Protein AF-A0A7C1A0K7-F1 (afdb_monomer)

Secondary structure (DSSP, 8-state):
--EEEEEEEETTEEEEEEEEEETTEEEEEEEEEES--HHHHHHHHHHSSS-EEEEEETTTTEEEEEES-TTS---TTHHHHHHHHHHHH-HHHHHHHHHHHHHTT-

Solvent-accessible surface area (backbone atoms only — not comparable to full-atom values): 6084 Å² total; per-residue (Å²): 134,56,74,48,77,49,79,47,76,48,79,86,34,39,41,35,41,35,25,42,58,49,100,90,47,64,33,70,58,36,39,37,34,24,67,46,53,75,67,56,48,52,53,51,43,73,72,41,98,57,68,54,46,74,51,75,43,78,93,69,33,31,29,38,34,30,58,76,60,81,81,56,78,61,53,92,52,52,64,56,50,53,55,54,51,43,40,70,74,39,55,65,53,44,49,44,51,52,53,52,58,52,61,80,72,111

Foldseek 3Di:
DDKDWDWDDQPPKIKIWIWDDDPVGTFTAKIKIPQDDPVLVVQLCVQDPFNWDWDADPVGNMIMIGGPDRPPPPDPCPVVSSLVSCCVSPVVSVVSVVVVVVVVVD

Radius of gyration: 14.41 Å; Cα contacts (8 Å, |Δi|>4): 160; chains: 1; bounding box: 35×36×38 Å

Nearest PDB structures (foldseek):
  7kld-assembly1_A-2  TM=4.282E-01  e=4.874E-02  Staphylococcus aureus
  7kld-assembly1_B  TM=4.421E-01  e=4.058E-02  Staphylococcus aureus
  7jvs-assembly1_D  TM=4.196E-01  e=7.474E-02  Staphylococcus aureus
  1g5i-assembly1_B  TM=3.925E-01  e=1.491E+00  Mus musculus
  8v54-assembly1_B  TM=4.116E-01  e=2.584E+00  Homo sapiens

Mean predicted aligned error: 7.32 Å

pLDDT: mean 81.03, std 14.15, range [41.91, 96.81]

Structure (mmCIF, N/CA/C/O backbone):
data_AF-A0A7C1A0K7-F1
#
_entry.id   AF-A0A7C1A0K7-F1
#
loop_
_atom_site.group_PDB
_atom_site.id
_atom_site.type_symbol
_atom_site.label_atom_id
_atom_site.label_alt_id
_atom_site.label_comp_id
_atom_site.label_asym_id
_atom_site.label_entity_id
_atom_site.label_seq_id
_atom_site.pdbx_PDB_ins_code
_atom_site.Cartn_x
_atom_site.Cartn_y
_atom_site.Cartn_z
_atom_site.occupancy
_atom_site.B_iso_or_equiv
_atom_site.auth_seq_id
_atom_site.auth_comp_id
_atom_site.auth_asym_id
_atom_site.auth_atom_id
_atom_site.pdbx_PDB_model_num
ATOM 1 N N . MET A 1 1 ? 22.945 -9.854 -3.602 1.00 56.56 1 MET A N 1
ATOM 2 C CA . MET A 1 1 ? 21.940 -8.898 -4.119 1.00 56.56 1 MET A CA 1
ATOM 3 C C . MET A 1 1 ? 21.273 -8.249 -2.921 1.00 56.56 1 MET A C 1
ATOM 5 O O . MET A 1 1 ? 20.813 -8.989 -2.063 1.00 56.56 1 MET A O 1
ATOM 9 N N . SER A 1 2 ? 21.285 -6.921 -2.829 1.00 73.31 2 SER A N 1
ATOM 10 C CA . SER A 1 2 ? 20.829 -6.176 -1.646 1.00 73.31 2 SER A CA 1
ATOM 11 C C . SER A 1 2 ? 19.391 -5.686 -1.841 1.00 73.31 2 SER A C 1
ATOM 13 O O . SER A 1 2 ? 19.061 -5.147 -2.902 1.00 73.31 2 SER A O 1
ATOM 15 N N . GLU A 1 3 ? 18.534 -5.868 -0.838 1.00 79.88 3 GLU A N 1
ATOM 16 C CA . GLU A 1 3 ? 17.191 -5.277 -0.805 1.00 79.88 3 GLU A CA 1
ATOM 17 C C . GLU A 1 3 ? 17.223 -3.980 0.007 1.00 79.88 3 GLU A C 1
ATOM 19 O O . GLU A 1 3 ? 17.843 -3.921 1.067 1.00 79.88 3 GLU A O 1
ATOM 24 N N . ALA A 1 4 ? 16.569 -2.936 -0.499 1.00 83.69 4 ALA A N 1
ATOM 25 C CA . ALA A 1 4 ? 16.371 -1.688 0.224 1.00 83.69 4 ALA A CA 1
ATOM 26 C C . ALA A 1 4 ? 14.905 -1.599 0.656 1.00 83.69 4 ALA A C 1
ATOM 28 O O . ALA A 1 4 ? 14.000 -1.688 -0.173 1.00 83.69 4 ALA A O 1
ATOM 29 N N . ILE A 1 5 ? 14.674 -1.436 1.957 1.00 89.12 5 ILE A N 1
ATOM 30 C CA . ILE A 1 5 ? 13.334 -1.369 2.542 1.00 89.12 5 ILE A CA 1
ATOM 31 C C . ILE A 1 5 ? 13.118 0.040 3.081 1.00 89.12 5 ILE A C 1
ATOM 33 O O . ILE A 1 5 ? 13.899 0.516 3.904 1.00 89.12 5 ILE A O 1
ATOM 37 N N . LYS A 1 6 ? 12.037 0.690 2.650 1.00 89.75 6 LYS A N 1
ATOM 38 C CA . LYS A 1 6 ? 11.562 1.946 3.235 1.00 89.75 6 LYS A CA 1
ATOM 39 C C . LYS A 1 6 ? 10.231 1.711 3.925 1.00 89.75 6 LYS A C 1
ATOM 41 O O . LYS A 1 6 ? 9.307 1.166 3.327 1.00 89.75 6 LYS A O 1
ATOM 46 N N . LYS A 1 7 ? 10.132 2.125 5.184 1.00 91.69 7 LYS A N 1
ATOM 47 C CA . LYS A 1 7 ? 8.952 1.912 6.022 1.00 91.69 7 LYS A CA 1
ATOM 48 C C . LYS A 1 7 ? 8.449 3.246 6.557 1.00 91.69 7 LYS A C 1
ATOM 50 O O . LYS A 1 7 ? 9.208 3.979 7.180 1.00 91.69 7 LYS A O 1
ATOM 55 N N . TYR A 1 8 ? 7.163 3.507 6.360 1.00 89.00 8 TYR A N 1
ATOM 56 C CA . TYR A 1 8 ? 6.443 4.667 6.871 1.00 89.00 8 TYR A CA 1
ATOM 57 C C . TYR A 1 8 ? 5.396 4.187 7.875 1.00 89.00 8 TYR A C 1
ATOM 59 O O . TYR A 1 8 ? 4.667 3.232 7.602 1.00 89.00 8 TYR A O 1
ATOM 67 N N . ILE A 1 9 ? 5.350 4.824 9.045 1.00 89.31 9 ILE A N 1
ATOM 68 C CA . ILE A 1 9 ? 4.390 4.513 10.109 1.00 89.31 9 ILE A CA 1
ATOM 69 C C . ILE A 1 9 ? 3.554 5.764 10.368 1.00 89.31 9 ILE A C 1
ATOM 71 O O . ILE A 1 9 ? 4.083 6.785 10.814 1.00 89.31 9 ILE A O 1
ATOM 75 N N . ILE A 1 10 ? 2.259 5.677 10.084 1.00 85.88 10 ILE A N 1
ATOM 76 C CA . ILE A 1 10 ? 1.295 6.767 10.231 1.00 85.88 10 ILE A CA 1
ATOM 77 C C . ILE A 1 10 ? 0.190 6.251 11.145 1.00 85.88 10 ILE A C 1
ATOM 79 O O . ILE A 1 10 ? -0.567 5.385 10.731 1.00 85.88 10 ILE A O 1
ATOM 83 N N . GLY A 1 11 ? 0.231 6.696 12.407 1.00 84.50 11 GLY A N 1
ATOM 84 C CA . GLY A 1 11 ? -0.482 6.106 13.549 1.00 84.50 11 GLY A CA 1
ATOM 85 C C . GLY A 1 11 ? -0.527 4.580 13.507 1.00 84.50 11 GLY A C 1
ATOM 86 O O . GLY A 1 11 ? 0.500 3.953 13.776 1.00 84.50 11 GLY A O 1
ATOM 87 N N . THR A 1 12 ? -1.679 3.982 13.195 1.00 88.56 12 THR A N 1
ATOM 88 C CA . THR A 1 12 ? -1.827 2.507 13.146 1.00 88.56 12 THR A CA 1
ATOM 89 C C . THR A 1 12 ? -1.429 1.874 11.807 1.00 88.56 12 THR A C 1
ATOM 91 O O . THR A 1 12 ? -1.233 0.657 11.727 1.00 88.56 12 THR A O 1
ATOM 94 N N . TYR A 1 13 ? -1.243 2.690 10.771 1.00 90.19 13 TYR A N 1
ATOM 95 C CA . TYR A 1 13 ? -0.902 2.267 9.421 1.00 90.19 13 TYR A CA 1
ATOM 96 C C . TYR A 1 13 ? 0.605 2.123 9.228 1.00 90.19 13 TYR A C 1
ATOM 98 O O . TYR A 1 13 ? 1.417 2.965 9.613 1.00 90.19 13 TYR A O 1
ATOM 106 N N . VAL A 1 14 ? 0.989 1.042 8.563 1.00 93.00 14 VAL A N 1
ATOM 107 C CA . VAL A 1 14 ? 2.356 0.716 8.183 1.00 93.00 14 VAL A CA 1
ATOM 108 C C . VAL A 1 14 ? 2.396 0.514 6.679 1.00 93.00 14 VAL A C 1
ATOM 110 O O . VAL A 1 14 ? 1.804 -0.430 6.158 1.00 93.00 14 VAL A O 1
ATOM 113 N N . ILE A 1 15 ? 3.145 1.377 5.999 1.00 93.56 15 ILE A N 1
ATOM 114 C CA . ILE A 1 15 ? 3.375 1.337 4.555 1.00 93.56 15 ILE A CA 1
ATOM 115 C C . ILE A 1 15 ? 4.841 0.965 4.336 1.00 93.56 15 ILE A C 1
ATOM 117 O O . ILE A 1 15 ? 5.745 1.660 4.795 1.00 93.56 15 ILE A O 1
ATOM 121 N N . THR A 1 16 ? 5.092 -0.144 3.652 1.00 94.12 16 THR A N 1
ATOM 122 C CA . THR A 1 16 ? 6.438 -0.649 3.369 1.00 94.12 16 THR A CA 1
ATOM 123 C C . THR A 1 16 ? 6.661 -0.715 1.870 1.00 94.12 16 THR A C 1
ATOM 125 O O . THR A 1 16 ? 5.934 -1.418 1.177 1.00 94.12 16 THR A O 1
ATOM 128 N N . PHE A 1 17 ? 7.697 -0.045 1.385 1.00 91.44 17 PHE A N 1
ATOM 129 C CA . PHE A 1 17 ? 8.186 -0.156 0.018 1.00 91.44 17 PHE A CA 1
ATOM 130 C C . PHE A 1 17 ? 9.435 -1.029 0.016 1.00 91.44 17 PHE A C 1
ATOM 132 O O . PHE A 1 17 ? 10.387 -0.765 0.758 1.00 91.44 17 PHE A O 1
ATOM 139 N N . VAL A 1 18 ? 9.431 -2.075 -0.805 1.00 89.69 18 VAL A N 1
ATOM 140 C CA . VAL A 1 18 ? 10.565 -2.992 -0.935 1.00 89.69 18 VAL A CA 1
ATOM 141 C C . VAL A 1 18 ? 11.155 -2.854 -2.321 1.00 89.69 18 VAL A C 1
ATOM 143 O O . VAL A 1 18 ? 10.481 -3.114 -3.315 1.00 89.69 18 VAL A O 1
ATOM 146 N N . TYR A 1 19 ? 12.425 -2.473 -2.378 1.00 86.75 19 TYR A N 1
ATOM 147 C CA . TYR A 1 19 ? 13.186 -2.287 -3.603 1.00 86.75 19 TYR A CA 1
ATOM 148 C C . TYR A 1 19 ? 14.264 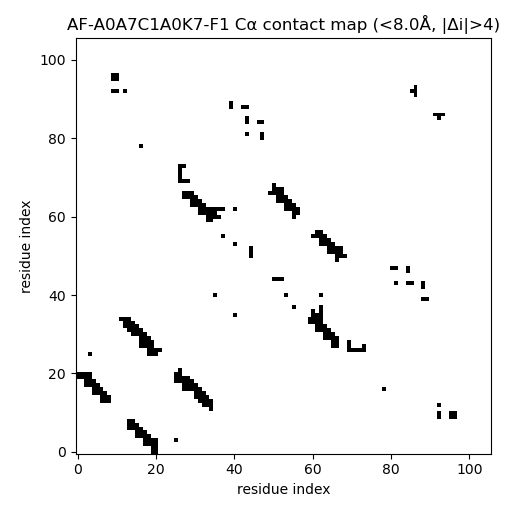-3.357 -3.733 1.00 86.75 19 TYR A C 1
ATOM 150 O O . TYR A 1 19 ? 14.988 -3.659 -2.783 1.00 86.75 19 TYR A O 1
ATOM 158 N N . ARG A 1 20 ? 14.432 -3.889 -4.940 1.00 84.50 20 ARG A N 1
ATOM 159 C CA . ARG A 1 20 ? 15.594 -4.695 -5.314 1.00 84.50 20 ARG A CA 1
ATOM 160 C C . ARG A 1 20 ? 16.624 -3.782 -5.970 1.00 84.50 20 ARG A C 1
ATOM 162 O O . ARG A 1 20 ? 16.307 -3.127 -6.961 1.00 84.50 20 ARG A O 1
ATOM 169 N N . GLN A 1 21 ? 17.854 -3.753 -5.459 1.00 74.06 21 GLN A N 1
ATOM 170 C CA . GLN A 1 21 ? 18.920 -3.014 -6.135 1.00 74.06 21 GLN A CA 1
ATOM 171 C C . GLN A 1 21 ? 19.327 -3.696 -7.447 1.00 74.06 21 GLN A C 1
ATOM 173 O O . GLN A 1 21 ? 19.600 -4.898 -7.478 1.00 74.06 21 GLN A O 1
ATOM 178 N N . GLN A 1 22 ? 19.384 -2.910 -8.518 1.00 69.50 22 GLN A N 1
ATOM 179 C CA . GLN A 1 22 ? 19.953 -3.258 -9.816 1.00 69.50 22 GLN A CA 1
ATOM 180 C C . GLN A 1 22 ? 21.103 -2.300 -10.165 1.00 69.50 22 GLN A C 1
ATOM 182 O O . GLN A 1 22 ? 21.284 -1.270 -9.517 1.00 69.50 22 GLN A O 1
ATOM 187 N N . LYS A 1 23 ? 21.888 -2.636 -11.199 1.00 61.62 23 LYS A N 1
ATOM 188 C CA . LYS A 1 23 ? 23.079 -1.870 -11.622 1.00 61.62 23 LYS A CA 1
ATOM 189 C C . LYS A 1 23 ? 22.789 -0.393 -11.939 1.00 61.62 23 LYS A C 1
ATOM 191 O O . LYS A 1 23 ? 23.686 0.427 -11.801 1.00 61.62 23 LYS A O 1
ATOM 196 N N . GLU A 1 24 ? 21.554 -0.063 -12.323 1.00 62.69 24 GLU A N 1
ATOM 197 C CA . GLU A 1 24 ? 21.123 1.291 -12.713 1.00 62.69 24 GLU A CA 1
ATOM 198 C C . GLU A 1 24 ? 20.161 1.962 -11.709 1.00 62.69 24 GLU A C 1
ATOM 200 O O . GLU A 1 24 ? 19.598 3.016 -12.007 1.00 62.69 24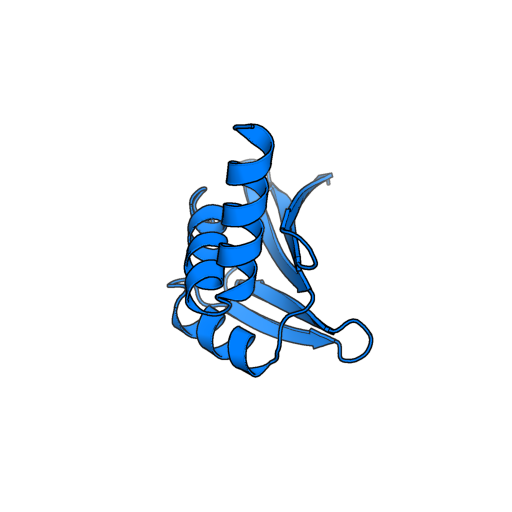 GLU A O 1
ATOM 205 N N . GLY A 1 25 ? 19.942 1.363 -10.530 1.00 67.69 25 GLY A N 1
ATOM 206 C CA . GLY A 1 25 ? 19.039 1.897 -9.502 1.00 67.69 25 GLY A CA 1
ATOM 207 C C . GLY A 1 25 ? 18.202 0.834 -8.783 1.00 67.69 25 GLY A C 1
ATOM 208 O O . GLY A 1 25 ? 18.325 -0.363 -9.033 1.00 67.69 25 GLY A O 1
ATOM 209 N N . GLY A 1 26 ? 17.352 1.268 -7.848 1.00 72.38 26 GLY A N 1
ATOM 210 C CA . GLY A 1 26 ? 16.414 0.391 -7.140 1.00 72.38 26 GLY A CA 1
ATOM 211 C C . GLY A 1 26 ? 15.118 0.193 -7.926 1.00 72.38 26 GLY A C 1
ATOM 212 O O . GLY A 1 26 ? 14.484 1.169 -8.309 1.00 72.38 26 GLY A O 1
ATOM 213 N N . VAL A 1 27 ? 14.703 -1.058 -8.131 1.00 79.56 27 VAL A N 1
ATOM 214 C CA . VAL A 1 27 ? 13.416 -1.411 -8.754 1.00 79.56 27 VAL A CA 1
ATOM 215 C C . VAL A 1 27 ? 12.430 -1.811 -7.667 1.00 79.56 27 VAL A C 1
ATOM 217 O O . VAL A 1 27 ? 12.754 -2.651 -6.824 1.00 79.56 27 VAL A O 1
ATOM 220 N N . LEU A 1 28 ? 11.234 -1.220 -7.669 1.00 84.81 28 LEU A N 1
ATOM 221 C CA . LEU A 1 28 ? 10.183 -1.574 -6.719 1.00 84.81 28 LEU A CA 1
ATOM 222 C C . LEU A 1 28 ? 9.757 -3.028 -6.946 1.00 84.81 28 LEU A C 1
ATOM 224 O O . LEU A 1 28 ? 9.352 -3.413 -8.039 1.00 84.81 28 LEU A O 1
ATOM 228 N N . ARG A 1 29 ? 9.846 -3.838 -5.896 1.00 86.75 29 ARG A N 1
ATOM 229 C CA . ARG A 1 29 ? 9.425 -5.238 -5.898 1.00 86.75 29 ARG A CA 1
ATOM 230 C C . ARG A 1 29 ? 7.968 -5.358 -5.477 1.00 86.75 29 ARG A C 1
ATOM 232 O O . ARG A 1 29 ? 7.196 -6.035 -6.143 1.00 86.75 29 ARG A O 1
ATOM 239 N N . TYR A 1 30 ? 7.616 -4.727 -4.361 1.00 90.31 30 TYR A N 1
ATOM 240 C CA . TYR A 1 30 ? 6.243 -4.653 -3.880 1.00 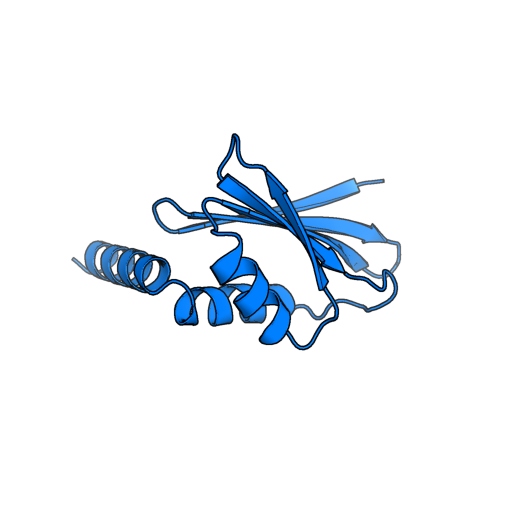90.31 30 TYR A CA 1
ATOM 241 C C . TYR A 1 30 ? 6.063 -3.521 -2.865 1.00 90.31 30 TYR A C 1
ATOM 243 O O . TYR A 1 30 ? 7.023 -3.038 -2.256 1.00 90.31 30 TYR A O 1
ATOM 251 N N . ILE A 1 31 ? 4.803 -3.150 -2.657 1.00 92.38 31 ILE A N 1
ATOM 252 C CA . ILE A 1 31 ? 4.333 -2.254 -1.602 1.00 92.38 31 ILE A CA 1
ATOM 253 C C . ILE A 1 31 ? 3.474 -3.086 -0.656 1.00 92.38 31 ILE A C 1
ATOM 255 O O . ILE A 1 31 ? 2.658 -3.878 -1.107 1.00 92.38 31 ILE A O 1
ATOM 259 N N . SER A 1 32 ? 3.643 -2.934 0.649 1.00 95.31 32 SER A N 1
ATOM 260 C CA . SER A 1 32 ? 2.820 -3.594 1.661 1.00 95.31 32 SER A CA 1
ATOM 261 C C . SER A 1 32 ? 2.175 -2.542 2.546 1.00 95.31 32 SER A C 1
ATOM 263 O O . SER A 1 32 ? 2.885 -1.714 3.108 1.00 95.31 32 SER A O 1
ATOM 265 N N . ILE A 1 33 ? 0.857 -2.592 2.703 1.00 94.94 33 ILE A N 1
ATOM 266 C CA . ILE A 1 33 ? 0.088 -1.630 3.497 1.00 94.94 33 ILE A CA 1
ATOM 267 C C . ILE A 1 33 ? -0.761 -2.402 4.499 1.00 94.94 33 ILE A C 1
ATOM 269 O O . ILE A 1 33 ? -1.452 -3.346 4.119 1.00 94.94 33 ILE A O 1
ATOM 273 N N . ARG A 1 34 ? -0.687 -2.028 5.779 1.00 94.94 34 ARG A N 1
ATOM 274 C CA . ARG A 1 34 ? -1.523 -2.613 6.833 1.00 94.94 34 ARG A CA 1
ATOM 275 C C . ARG A 1 34 ? -1.863 -1.599 7.935 1.00 94.94 34 ARG A C 1
ATOM 277 O O . ARG A 1 34 ? -0.966 -0.845 8.300 1.00 94.94 34 ARG A O 1
ATOM 284 N N . PRO A 1 35 ? -3.070 -1.635 8.514 1.00 93.94 35 PRO A N 1
ATOM 285 C CA . PRO A 1 35 ? -4.228 -2.324 7.951 1.00 93.94 35 PRO A CA 1
ATOM 286 C C . PRO A 1 35 ? -4.652 -1.654 6.628 1.00 93.94 35 PRO A C 1
ATOM 288 O O . PRO A 1 35 ? -4.474 -0.454 6.461 1.00 93.94 35 PRO A O 1
ATOM 291 N N . LEU A 1 36 ? -5.166 -2.417 5.665 1.00 94.31 36 LEU A N 1
ATOM 292 C CA . LEU A 1 36 ? -5.848 -1.865 4.488 1.00 94.31 36 LEU A CA 1
ATOM 293 C C . LEU A 1 36 ? -6.963 -2.818 4.067 1.00 94.31 36 LEU A C 1
ATOM 295 O O . LEU A 1 36 ? -6.748 -4.031 4.007 1.00 94.31 36 LEU A O 1
ATOM 299 N N . SER A 1 37 ? -8.157 -2.289 3.799 1.00 92.81 37 SER A N 1
ATOM 300 C CA . SER A 1 37 ? -9.260 -3.130 3.344 1.00 92.81 37 SER A CA 1
ATOM 301 C C . SER A 1 37 ? -9.078 -3.519 1.866 1.00 92.81 37 SER A C 1
ATOM 303 O O . SER A 1 37 ? -8.479 -2.766 1.095 1.00 92.81 37 SER A O 1
ATOM 305 N N . PRO A 1 38 ? -9.615 -4.674 1.428 1.00 93.81 38 PRO A N 1
ATOM 306 C CA . PRO A 1 38 ? -9.664 -5.029 0.007 1.00 93.81 38 PRO A CA 1
ATOM 307 C C . PRO A 1 38 ? -10.362 -3.977 -0.860 1.00 93.81 38 PRO A C 1
ATOM 309 O O . PRO A 1 38 ? -10.001 -3.793 -2.016 1.00 93.81 38 PRO A O 1
ATOM 312 N N . TYR A 1 39 ? -11.354 -3.283 -0.296 1.00 92.81 39 TYR A N 1
ATOM 313 C CA . TYR A 1 39 ? -12.072 -2.220 -0.986 1.00 92.81 39 TYR A CA 1
ATOM 314 C C . TYR A 1 39 ? -11.133 -1.043 -1.263 1.00 92.81 39 TYR A C 1
ATOM 316 O O . TYR A 1 39 ? -10.924 -0.689 -2.418 1.00 92.81 39 TYR A O 1
ATOM 324 N N . ASP A 1 40 ? -10.467 -0.521 -0.232 1.00 92.44 40 ASP A N 1
ATOM 325 C CA . ASP A 1 40 ? -9.508 0.584 -0.371 1.00 92.44 40 ASP A CA 1
ATOM 326 C C . ASP A 1 40 ? -8.339 0.220 -1.290 1.00 92.44 40 ASP A C 1
ATOM 328 O O . ASP A 1 40 ? -7.804 1.078 -1.991 1.00 92.44 40 ASP A O 1
ATOM 332 N N . ALA A 1 41 ? -7.954 -1.059 -1.315 1.00 93.00 41 ALA A N 1
ATOM 333 C CA . ALA A 1 41 ? -6.923 -1.561 -2.209 1.00 93.00 41 ALA A CA 1
ATOM 334 C C . ALA A 1 41 ? -7.307 -1.459 -3.688 1.00 93.00 41 ALA A C 1
ATOM 336 O O . ALA A 1 41 ? -6.481 -1.033 -4.496 1.00 93.00 41 ALA A O 1
ATOM 337 N N . GLU A 1 42 ? -8.550 -1.804 -4.035 1.00 92.50 42 GLU A N 1
ATOM 338 C CA . GLU A 1 42 ? -9.069 -1.625 -5.394 1.00 92.50 42 GLU A CA 1
ATOM 339 C C . GLU A 1 42 ? -9.096 -0.145 -5.783 1.00 92.50 42 GLU A C 1
ATOM 341 O O . GLU A 1 42 ? -8.597 0.222 -6.848 1.00 92.50 42 GLU A O 1
ATOM 346 N N . PHE A 1 43 ? -9.565 0.741 -4.895 1.00 91.31 43 PHE A N 1
ATOM 347 C CA . PHE A 1 43 ? -9.514 2.184 -5.158 1.00 91.31 43 PHE A CA 1
ATOM 348 C C . PHE A 1 43 ? -8.083 2.664 -5.377 1.00 91.31 43 PHE A C 1
ATOM 350 O O . PHE A 1 43 ? -7.806 3.358 -6.355 1.00 91.31 43 PHE A O 1
ATOM 357 N N . LEU A 1 44 ? -7.152 2.248 -4.519 1.00 90.50 44 LEU A N 1
ATOM 358 C CA . LEU A 1 44 ? -5.753 2.640 -4.629 1.00 90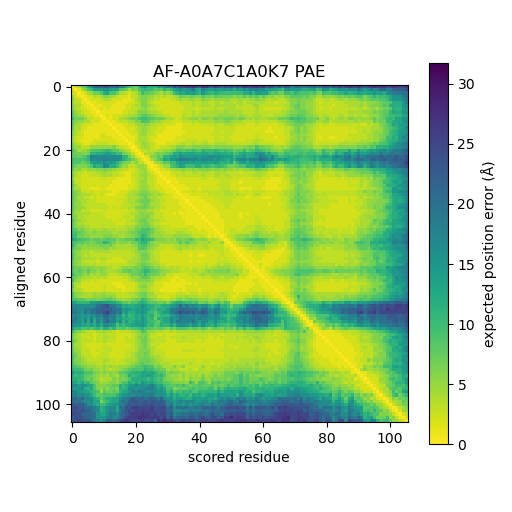.50 44 LEU A CA 1
ATOM 359 C C . LEU A 1 44 ? -5.140 2.168 -5.952 1.00 90.50 44 LEU A C 1
ATOM 361 O O . LEU A 1 44 ? -4.452 2.949 -6.605 1.00 90.50 44 LEU A O 1
ATOM 365 N N . LYS A 1 45 ? -5.442 0.937 -6.384 1.00 89.38 45 LYS A N 1
ATOM 366 C CA . LYS A 1 45 ? -5.028 0.412 -7.692 1.00 89.38 45 LYS A CA 1
ATOM 367 C C . LYS A 1 45 ? -5.555 1.273 -8.841 1.00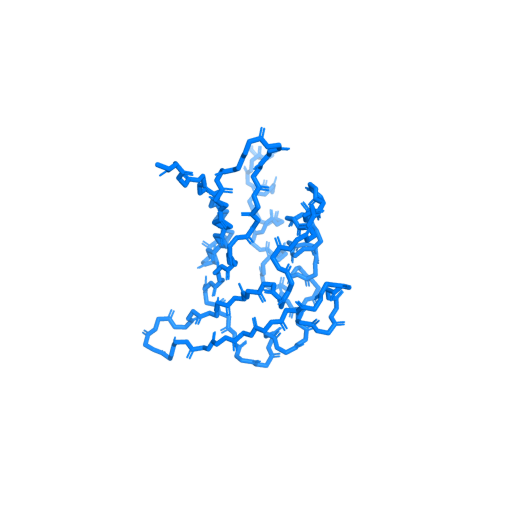 89.38 45 LYS A C 1
ATOM 369 O O . LYS A 1 45 ? -4.799 1.556 -9.759 1.00 89.38 45 LYS A O 1
ATOM 374 N N . THR A 1 46 ? -6.815 1.705 -8.794 1.00 86.69 46 THR A N 1
ATOM 375 C CA . THR A 1 46 ? -7.401 2.535 -9.865 1.00 86.69 46 THR A CA 1
ATOM 376 C C . THR A 1 46 ? -6.864 3.967 -9.906 1.00 86.69 46 THR A C 1
ATOM 378 O O . THR A 1 46 ? -6.854 4.581 -10.968 1.00 86.69 46 THR A O 1
ATOM 381 N N . MET A 1 47 ? -6.421 4.512 -8.768 1.00 85.19 47 MET A N 1
ATOM 382 C CA . MET A 1 47 ? -5.905 5.884 -8.676 1.00 85.19 47 MET A CA 1
ATOM 383 C C . MET A 1 47 ? -4.410 6.000 -8.982 1.00 85.19 47 MET A C 1
ATOM 385 O O . MET A 1 47 ? -3.915 7.102 -9.223 1.00 85.19 47 MET A O 1
ATOM 389 N N . ILE A 1 48 ? -3.672 4.893 -8.919 1.00 83.75 48 ILE A N 1
ATOM 390 C CA . ILE A 1 48 ? -2.257 4.857 -9.274 1.00 83.75 48 ILE A CA 1
ATOM 391 C C . ILE A 1 48 ? -2.160 4.578 -10.776 1.00 83.75 48 ILE A C 1
ATOM 393 O O . ILE A 1 48 ? -2.591 3.535 -11.248 1.00 83.75 48 ILE A O 1
ATOM 397 N N . GLU A 1 49 ? -1.539 5.487 -11.529 1.00 76.06 49 GLU A N 1
ATOM 398 C CA . GLU A 1 49 ? -1.357 5.378 -12.992 1.00 76.06 49 GLU A CA 1
ATOM 399 C C . GLU A 1 49 ? -0.372 4.269 -13.422 1.00 76.06 49 GLU A C 1
ATOM 401 O O . GLU A 1 49 ? -0.019 4.159 -14.592 1.00 76.06 49 GLU A O 1
ATOM 406 N N . ILE A 1 50 ? 0.079 3.442 -12.477 1.00 78.69 50 ILE A N 1
ATOM 407 C CA . ILE A 1 50 ? 0.959 2.298 -12.712 1.00 78.69 50 ILE A CA 1
ATOM 408 C C . ILE A 1 50 ? 0.123 1.024 -12.584 1.00 78.69 50 ILE A C 1
ATOM 410 O O . ILE A 1 50 ? -0.562 0.855 -11.571 1.00 78.69 50 ILE A O 1
ATOM 414 N N . PRO A 1 51 ? 0.204 0.093 -13.548 1.00 82.88 51 PRO A N 1
ATOM 415 C CA . PRO A 1 51 ? -0.486 -1.183 -13.448 1.00 82.88 51 PRO A CA 1
ATOM 416 C C . PRO A 1 51 ? 0.066 -2.000 -12.273 1.00 82.88 51 PRO A C 1
ATOM 418 O O . PRO A 1 51 ? 1.178 -2.537 -12.311 1.00 82.88 51 PRO A O 1
ATOM 421 N N . LEU A 1 52 ? -0.737 -2.086 -11.212 1.00 87.00 52 LEU A N 1
ATOM 422 C CA . LEU A 1 52 ? -0.461 -2.871 -10.017 1.00 87.00 52 LEU A CA 1
ATOM 423 C C . LEU A 1 52 ? -1.434 -4.045 -9.921 1.00 87.00 52 LEU A C 1
ATOM 425 O O . LEU A 1 52 ? -2.637 -3.909 -10.140 1.00 87.00 52 LEU A O 1
ATOM 429 N N . ASP A 1 53 ? -0.923 -5.189 -9.505 1.00 91.44 53 ASP A N 1
ATOM 430 C CA . ASP A 1 53 ? -1.731 -6.278 -8.971 1.00 91.44 53 ASP A CA 1
ATOM 431 C C . ASP A 1 53 ? -1.621 -6.294 -7.454 1.00 91.44 53 ASP A C 1
ATOM 433 O O . ASP A 1 53 ? -0.659 -5.766 -6.892 1.00 91.44 53 ASP A O 1
ATOM 437 N N . TRP A 1 54 ? -2.615 -6.874 -6.779 1.00 95.19 54 TRP A N 1
ATOM 438 C CA . TRP A 1 54 ? -2.626 -6.917 -5.325 1.00 95.19 54 TRP A CA 1
ATOM 439 C C . TRP A 1 54 ? -3.187 -8.222 -4.757 1.00 95.19 54 TRP A C 1
ATOM 441 O O . TRP A 1 54 ? -3.922 -8.960 -5.409 1.00 95.19 54 TRP A O 1
ATOM 451 N N . SER A 1 55 ? -2.816 -8.507 -3.509 1.00 95.81 55 SER A N 1
ATOM 452 C CA . SER A 1 55 ? -3.377 -9.589 -2.688 1.00 95.81 55 SER A CA 1
ATOM 453 C C . SER A 1 55 ? -3.677 -9.085 -1.287 1.00 95.81 55 SER A C 1
ATOM 455 O O . SER A 1 55 ? -3.001 -8.171 -0.809 1.00 95.81 55 SER A O 1
ATOM 457 N N . PHE A 1 56 ? -4.638 -9.717 -0.616 1.00 96.81 56 PHE A N 1
ATOM 458 C CA . PHE A 1 56 ? -4.981 -9.423 0.770 1.00 96.81 56 PHE A CA 1
ATOM 459 C C . PHE A 1 56 ? -4.759 -10.627 1.679 1.00 96.81 56 PHE A C 1
ATOM 461 O O . PHE A 1 56 ? -5.297 -11.713 1.463 1.00 96.81 56 PHE A O 1
ATOM 468 N N . GLU A 1 57 ? -3.992 -10.402 2.737 1.00 95.62 57 GLU A N 1
ATOM 469 C CA . GLU A 1 57 ? -3.748 -11.351 3.810 1.00 95.62 57 GLU A CA 1
ATOM 470 C C . GLU A 1 57 ? -4.688 -11.049 4.985 1.00 95.62 57 GLU A C 1
ATOM 472 O O . GLU A 1 57 ? -4.451 -10.144 5.788 1.00 95.62 57 GLU A O 1
ATOM 477 N N . LYS A 1 58 ? -5.768 -11.835 5.096 1.00 91.75 58 LYS A N 1
ATOM 478 C CA . LYS A 1 58 ? -6.822 -11.651 6.112 1.00 91.75 58 LYS A CA 1
ATOM 479 C C . LYS A 1 58 ? -6.305 -11.682 7.553 1.00 91.75 58 LYS A C 1
ATOM 481 O O . LYS A 1 58 ? -6.814 -10.940 8.383 1.00 91.75 58 LYS A O 1
ATOM 486 N N . SER A 1 59 ? -5.320 -12.529 7.855 1.00 92.06 59 SER A N 1
ATOM 487 C CA . SER A 1 59 ? -4.794 -12.712 9.218 1.00 92.06 59 SER A CA 1
ATOM 488 C C . SER A 1 59 ? -4.083 -11.475 9.764 1.00 92.06 59 SER A C 1
ATOM 490 O O . SER A 1 59 ? -4.059 -11.271 10.974 1.00 92.06 59 SER A O 1
ATOM 492 N N . SER A 1 60 ? -3.506 -10.654 8.886 1.00 89.94 60 SER A N 1
ATOM 493 C CA . SER A 1 60 ? -2.722 -9.473 9.255 1.00 89.94 60 SER A CA 1
ATOM 494 C C . SER A 1 60 ? -3.355 -8.157 8.797 1.00 89.94 60 SER A C 1
ATOM 496 O O . SER A 1 60 ? -2.813 -7.091 9.090 1.00 89.94 60 SER A O 1
ATOM 498 N N . GLY A 1 61 ? -4.466 -8.220 8.053 1.00 92.50 61 GLY A N 1
ATOM 499 C CA . GLY A 1 61 ? -5.073 -7.058 7.405 1.00 92.50 61 GLY A CA 1
ATOM 500 C C . GLY A 1 61 ? -4.142 -6.401 6.382 1.00 92.50 61 GLY A C 1
ATOM 501 O O . GLY A 1 61 ? -4.236 -5.195 6.160 1.00 92.50 61 GLY A O 1
ATOM 502 N N . THR A 1 62 ? -3.199 -7.161 5.818 1.00 96.50 62 THR A N 1
ATOM 503 C CA . THR A 1 62 ? -2.152 -6.617 4.950 1.00 96.50 62 THR A CA 1
ATOM 504 C C . THR A 1 62 ? -2.539 -6.758 3.494 1.00 96.50 62 THR A C 1
ATOM 506 O O . THR A 1 62 ? -2.822 -7.857 3.020 1.00 96.50 62 THR A O 1
ATOM 509 N N . VAL A 1 63 ? -2.446 -5.660 2.757 1.00 96.75 63 VAL A N 1
ATOM 510 C CA . VAL A 1 63 ? -2.502 -5.670 1.301 1.00 96.75 63 VAL A CA 1
ATOM 511 C C . VAL A 1 63 ? -1.089 -5.544 0.753 1.00 96.75 63 VAL A C 1
ATOM 513 O O . VAL A 1 63 ? -0.321 -4.681 1.181 1.00 96.75 63 VAL A O 1
ATOM 516 N N . LYS A 1 64 ? -0.737 -6.408 -0.198 1.00 96.06 64 LYS A N 1
ATOM 517 C CA . LYS A 1 64 ? 0.516 -6.316 -0.956 1.00 96.06 64 LYS A 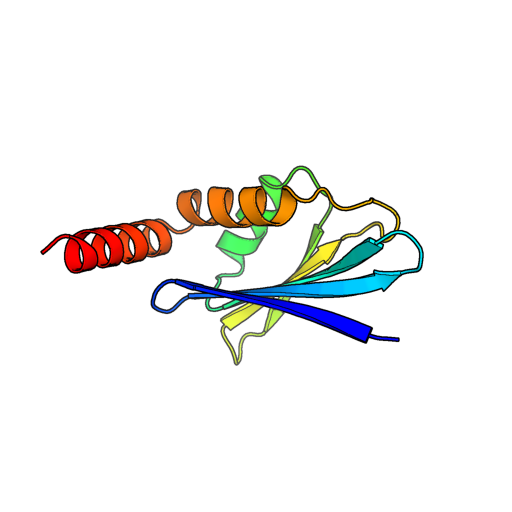CA 1
ATOM 518 C C . LYS A 1 64 ? 0.207 -5.972 -2.400 1.00 96.06 64 LYS A C 1
ATOM 520 O O . LYS A 1 64 ? -0.599 -6.675 -2.993 1.00 96.06 64 LYS A O 1
ATOM 525 N N . PHE A 1 65 ? 0.878 -4.960 -2.937 1.00 93.44 65 PHE A N 1
ATOM 526 C CA . PHE A 1 65 ? 0.824 -4.542 -4.334 1.00 93.44 65 PHE A CA 1
ATOM 527 C C . PHE A 1 65 ? 2.138 -4.869 -5.032 1.00 93.44 65 PHE A C 1
ATOM 529 O O . PHE A 1 65 ? 3.200 -4.630 -4.456 1.00 93.44 65 PHE A O 1
ATOM 536 N N . TRP A 1 66 ? 2.094 -5.341 -6.272 1.00 90.62 66 TRP A N 1
ATOM 537 C CA . TRP A 1 66 ? 3.276 -5.524 -7.113 1.00 90.62 66 TRP A CA 1
ATOM 538 C C . TRP A 1 66 ? 3.056 -4.921 -8.503 1.00 90.62 66 TRP A C 1
ATOM 540 O O . TRP A 1 66 ? 1.951 -5.012 -9.039 1.00 90.62 66 TRP A O 1
ATOM 550 N N . PRO A 1 67 ? 4.089 -4.299 -9.095 1.00 85.62 67 PRO A N 1
ATOM 551 C CA . PRO A 1 67 ? 4.015 -3.824 -10.469 1.00 85.62 67 PRO A CA 1
ATOM 552 C C . PRO A 1 67 ? 3.879 -5.003 -11.431 1.00 85.62 67 PRO A C 1
ATOM 554 O O . PRO A 1 67 ? 4.597 -5.997 -11.306 1.00 85.62 67 PRO A O 1
ATOM 557 N N . GLN A 1 68 ? 2.974 -4.881 -12.404 1.00 80.88 68 GLN A N 1
ATOM 558 C CA . GLN A 1 68 ? 2.816 -5.882 -13.463 1.00 80.88 68 GLN A CA 1
ATOM 559 C C . GLN A 1 68 ? 4.052 -5.939 -14.376 1.00 80.88 68 GLN A C 1
ATOM 561 O O . GLN A 1 68 ? 4.399 -7.005 -14.886 1.00 80.88 68 GLN A O 1
ATOM 566 N N . THR A 1 69 ? 4.770 -4.820 -14.518 1.00 71.25 69 THR A N 1
ATOM 567 C CA . THR A 1 69 ? 5.959 -4.717 -15.371 1.00 71.25 69 THR A CA 1
ATOM 568 C C . THR A 1 69 ? 7.188 -4.342 -14.542 1.00 71.25 69 THR A C 1
ATOM 570 O O . THR A 1 69 ? 7.279 -3.258 -13.977 1.00 71.25 69 THR A O 1
ATOM 573 N N . ILE A 1 70 ? 8.173 -5.245 -14.488 1.00 59.81 70 ILE A N 1
ATOM 574 C CA . ILE A 1 70 ? 9.407 -5.105 -13.682 1.00 59.81 70 ILE A CA 1
ATOM 575 C C . ILE A 1 70 ? 10.375 -4.053 -14.273 1.00 59.81 70 ILE A C 1
ATOM 577 O O . ILE A 1 70 ? 11.313 -3.627 -13.602 1.00 59.81 70 ILE A O 1
ATOM 581 N N . SER A 1 71 ? 10.175 -3.637 -15.529 1.00 53.50 71 SER A N 1
ATOM 582 C CA . SER A 1 71 ? 11.113 -2.787 -16.278 1.00 53.50 71 SER A CA 1
ATOM 583 C C . SER A 1 71 ? 10.869 -1.289 -16.156 1.00 53.50 71 SER A C 1
ATOM 585 O O . SER A 1 71 ? 11.690 -0.510 -16.640 1.00 53.50 71 SER A O 1
ATOM 587 N N . GLU A 1 72 ? 9.759 -0.856 -15.564 1.00 53.78 72 GLU A N 1
ATOM 588 C CA . GLU A 1 72 ? 9.577 0.570 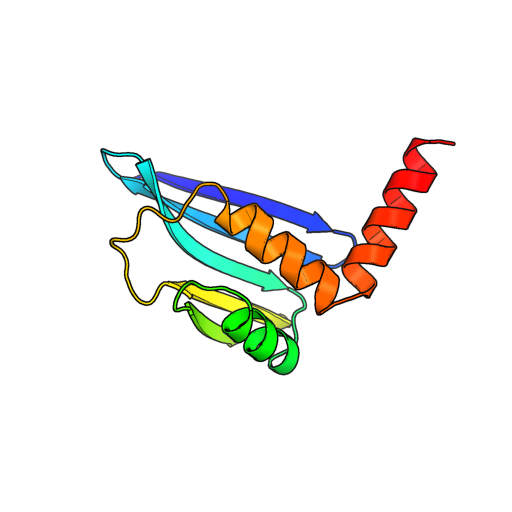-15.347 1.00 53.78 72 GLU A CA 1
ATOM 589 C C . GLU A 1 72 ? 10.553 0.988 -14.254 1.00 53.78 72 GLU A C 1
ATOM 591 O O . GLU A 1 72 ? 10.523 0.473 -13.133 1.00 53.78 72 GLU A O 1
ATOM 596 N N . LYS A 1 73 ? 11.460 1.915 -14.587 1.00 54.28 73 LYS A N 1
ATOM 597 C CA . LYS A 1 73 ? 12.079 2.781 -13.585 1.00 54.28 73 LYS A CA 1
ATOM 598 C C . LYS A 1 73 ? 10.921 3.432 -12.851 1.00 54.28 73 LYS A C 1
ATOM 600 O O . LYS A 1 73 ? 10.404 4.454 -13.294 1.00 54.28 73 LYS A O 1
ATOM 605 N N . ILE A 1 74 ? 10.462 2.782 -11.788 1.00 57.25 74 ILE A N 1
ATOM 606 C CA . ILE A 1 74 ? 9.349 3.290 -11.019 1.00 57.25 74 ILE A CA 1
ATOM 607 C C . ILE A 1 74 ? 9.862 4.590 -10.430 1.00 57.25 74 ILE A C 1
ATOM 609 O O . ILE A 1 74 ? 10.832 4.599 -9.667 1.00 57.25 74 ILE A O 1
ATOM 613 N N . SER A 1 75 ? 9.270 5.678 -10.918 1.00 56.56 75 SER A N 1
ATOM 614 C CA . SER A 1 75 ? 9.649 7.042 -10.592 1.00 56.56 75 SER A CA 1
ATOM 615 C C . SER A 1 75 ? 9.853 7.176 -9.084 1.00 56.56 75 SER A C 1
ATOM 617 O O . SER A 1 75 ? 9.096 6.607 -8.291 1.00 56.56 75 SER A O 1
ATOM 619 N N . SER A 1 76 ? 10.836 7.986 -8.681 1.00 59.81 76 SER A N 1
ATOM 620 C CA . SER A 1 76 ? 11.015 8.415 -7.288 1.00 59.81 76 SER A CA 1
ATOM 621 C C . SER A 1 76 ? 9.739 8.993 -6.660 1.00 59.81 76 SER A C 1
ATOM 623 O O . SER A 1 76 ? 9.665 9.129 -5.441 1.00 59.81 76 SER A O 1
ATOM 625 N N . ASP A 1 77 ? 8.732 9.319 -7.471 1.00 73.50 77 ASP A N 1
ATOM 626 C CA . ASP A 1 77 ? 7.449 9.848 -7.036 1.00 73.50 77 ASP A CA 1
ATOM 627 C C . ASP A 1 77 ? 6.382 8.785 -6.740 1.00 73.50 77 ASP A C 1
ATOM 629 O O . ASP A 1 77 ? 5.349 9.151 -6.189 1.00 73.50 77 ASP A O 1
ATOM 633 N N . ILE A 1 78 ? 6.605 7.482 -6.981 1.00 80.50 78 ILE A N 1
ATOM 634 C CA . ILE A 1 78 ? 5.593 6.459 -6.636 1.00 80.50 78 ILE A CA 1
ATOM 635 C C . ILE A 1 78 ? 5.276 6.439 -5.141 1.00 80.50 78 ILE A C 1
ATOM 637 O O . ILE A 1 78 ? 4.123 6.274 -4.755 1.00 80.50 78 ILE A O 1
ATOM 641 N N . GLU A 1 79 ? 6.288 6.658 -4.295 1.00 85.56 79 GLU A N 1
ATOM 642 C CA . GLU A 1 79 ? 6.123 6.734 -2.843 1.00 85.56 79 GLU A CA 1
ATOM 643 C C . GLU A 1 79 ? 5.167 7.874 -2.491 1.00 85.56 79 GLU A C 1
ATOM 645 O O . GLU A 1 79 ? 4.200 7.676 -1.756 1.00 85.56 79 GLU A O 1
ATOM 650 N N . LYS A 1 80 ? 5.395 9.054 -3.080 1.00 85.44 80 LYS A N 1
ATOM 651 C CA . LYS A 1 80 ? 4.548 10.232 -2.874 1.00 85.44 80 LYS A CA 1
ATOM 652 C C . LYS A 1 80 ? 3.147 10.007 -3.418 1.00 85.44 80 LYS A C 1
ATOM 654 O O . LYS A 1 80 ? 2.191 10.359 -2.733 1.00 85.44 80 LYS A O 1
ATOM 659 N N . THR A 1 81 ? 3.014 9.418 -4.605 1.00 87.50 81 THR A N 1
ATOM 660 C CA . THR A 1 81 ? 1.719 9.127 -5.225 1.00 87.50 81 THR A CA 1
ATOM 661 C C . THR A 1 81 ? 0.913 8.180 -4.348 1.00 87.50 81 THR A C 1
ATOM 663 O O . THR A 1 81 ? -0.196 8.529 -3.958 1.00 87.50 81 THR A O 1
ATOM 666 N N . VAL A 1 82 ? 1.481 7.038 -3.952 1.00 88.50 82 VAL A N 1
ATOM 667 C CA . VAL A 1 82 ? 0.816 6.050 -3.086 1.00 88.50 82 VAL A CA 1
ATOM 668 C C . VAL A 1 82 ? 0.388 6.685 -1.768 1.00 88.50 82 VAL A C 1
ATOM 670 O O . VAL A 1 82 ? -0.770 6.568 -1.384 1.00 88.50 82 VAL A O 1
ATOM 673 N N . ILE A 1 83 ? 1.292 7.404 -1.097 1.00 88.06 83 ILE A N 1
ATOM 674 C CA . ILE A 1 83 ? 0.990 8.065 0.179 1.00 88.06 83 ILE A CA 1
ATOM 675 C C . ILE A 1 83 ? -0.109 9.128 0.002 1.00 88.06 83 ILE A C 1
ATOM 677 O O . ILE A 1 83 ? -1.041 9.194 0.800 1.00 88.06 83 ILE A O 1
ATOM 681 N N . THR A 1 84 ? -0.053 9.923 -1.069 1.00 88.44 84 THR A N 1
ATOM 682 C CA . THR A 1 84 ? -1.050 10.967 -1.354 1.00 88.44 84 THR A CA 1
ATOM 683 C C . THR A 1 84 ? -2.424 10.376 -1.657 1.00 88.44 84 THR A C 1
ATOM 685 O O . THR A 1 84 ? -3.425 10.887 -1.155 1.00 88.44 84 THR A O 1
ATOM 688 N N . GLN A 1 85 ? -2.498 9.304 -2.451 1.00 89.56 85 GLN A N 1
ATOM 689 C CA . GLN A 1 85 ? -3.772 8.638 -2.728 1.00 89.56 85 GLN A CA 1
ATOM 690 C C . GLN A 1 85 ? -4.315 7.934 -1.479 1.00 89.56 85 GLN A C 1
ATOM 692 O O . GLN A 1 85 ? -5.510 8.014 -1.211 1.00 89.56 85 GLN A O 1
ATOM 697 N N . LEU A 1 86 ? -3.452 7.346 -0.645 1.00 88.69 86 LEU A N 1
ATOM 698 C CA . LEU A 1 86 ? -3.862 6.784 0.643 1.00 88.69 86 LEU A CA 1
ATOM 699 C C . LEU A 1 86 ? -4.523 7.826 1.550 1.00 88.69 86 LEU A C 1
ATOM 701 O O . LEU A 1 86 ? -5.529 7.516 2.174 1.00 88.69 86 LEU A O 1
ATOM 705 N N . PHE A 1 87 ? -4.043 9.074 1.573 1.00 86.19 87 PHE A N 1
ATOM 706 C CA . PHE A 1 87 ? -4.703 10.149 2.333 1.00 86.19 87 PHE A CA 1
ATOM 707 C C . PHE A 1 87 ? -6.094 10.514 1.814 1.00 86.19 87 PHE A C 1
ATOM 709 O O . PHE A 1 87 ? -6.888 11.091 2.557 1.00 86.19 87 PHE A O 1
ATOM 716 N N . ARG A 1 88 ? -6.372 10.241 0.537 1.00 85.25 88 ARG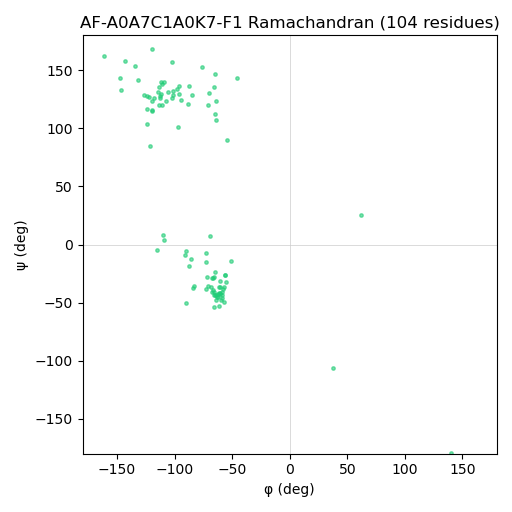 A N 1
ATOM 717 C CA . ARG A 1 88 ? -7.681 10.493 -0.076 1.00 85.25 88 ARG A CA 1
ATOM 718 C C . ARG A 1 88 ? -8.654 9.350 0.185 1.00 85.25 88 ARG A C 1
ATOM 720 O O . ARG A 1 88 ? -9.831 9.617 0.393 1.00 85.25 88 ARG A O 1
ATOM 727 N N . ILE A 1 89 ? -8.161 8.113 0.166 1.00 86.06 89 ILE A N 1
ATOM 728 C CA . ILE A 1 89 ? -8.973 6.899 0.316 1.00 86.06 89 ILE A CA 1
ATOM 729 C C . ILE A 1 89 ? -9.233 6.585 1.791 1.00 86.06 89 ILE A C 1
ATOM 731 O O . ILE A 1 89 ? -10.327 6.155 2.133 1.00 86.06 89 ILE A O 1
ATOM 735 N N . VAL A 1 90 ? -8.253 6.847 2.660 1.00 86.06 90 VAL A N 1
ATOM 736 C CA . VAL A 1 90 ? -8.308 6.546 4.095 1.00 86.06 90 VAL A CA 1
ATOM 737 C C . VAL A 1 90 ? -8.132 7.850 4.889 1.00 86.06 90 VAL A C 1
ATOM 739 O O . VAL A 1 90 ? -7.009 8.217 5.263 1.00 86.06 90 VAL A O 1
ATOM 742 N N . PRO A 1 91 ? -9.221 8.612 5.121 1.00 80.00 91 PRO A N 1
ATOM 743 C CA . PRO A 1 91 ? -9.179 9.900 5.815 1.00 80.00 91 PRO A CA 1
ATOM 744 C C . PRO A 1 91 ? -8.559 9.830 7.218 1.00 80.00 91 PRO A C 1
ATOM 746 O O . PRO A 1 91 ? -8.000 10.818 7.698 1.00 80.00 91 PRO A O 1
ATOM 749 N N . GLU A 1 92 ? -8.616 8.667 7.867 1.00 80.75 92 GLU A N 1
ATOM 750 C CA . GLU A 1 92 ? -8.010 8.388 9.168 1.00 80.75 92 GLU A CA 1
ATOM 751 C C . GLU A 1 92 ? -6.495 8.613 9.139 1.00 80.75 92 GLU A C 1
ATOM 753 O O . GLU A 1 92 ? -5.958 9.245 10.048 1.00 80.75 92 GLU A O 1
ATOM 758 N N . ILE A 1 93 ? -5.815 8.203 8.060 1.00 76.38 93 ILE A N 1
ATOM 759 C CA . ILE A 1 93 ? -4.368 8.409 7.888 1.00 76.38 93 ILE A CA 1
ATOM 760 C C . ILE A 1 93 ? -4.043 9.912 7.884 1.00 76.38 93 ILE A C 1
ATOM 762 O O . ILE A 1 93 ? -3.078 10.361 8.510 1.00 76.38 93 ILE A O 1
ATOM 766 N N . ARG A 1 94 ? -4.870 10.721 7.207 1.00 73.88 94 ARG A N 1
ATOM 767 C CA . ARG A 1 94 ? -4.717 12.184 7.171 1.00 73.88 94 ARG A CA 1
ATOM 768 C C . ARG A 1 94 ? -4.961 12.813 8.546 1.00 73.88 94 ARG A C 1
ATOM 770 O O . ARG A 1 94 ? -4.264 13.766 8.912 1.00 73.88 94 ARG A O 1
ATOM 777 N N . ARG A 1 95 ? -5.940 12.304 9.300 1.00 74.31 95 ARG A N 1
ATOM 778 C CA . ARG A 1 95 ? -6.247 12.786 10.653 1.00 74.31 95 ARG A CA 1
ATOM 779 C C . ARG A 1 95 ? -5.079 12.534 11.605 1.00 74.31 95 ARG A C 1
ATOM 781 O O . ARG A 1 95 ? -4.625 13.474 12.248 1.00 74.31 95 ARG A O 1
ATOM 788 N N . GLU A 1 96 ? -4.528 11.322 11.607 1.00 72.81 96 GLU A N 1
ATOM 789 C CA . GLU A 1 96 ? -3.395 10.947 12.466 1.00 72.81 96 GLU A CA 1
ATOM 790 C C . GLU A 1 96 ? -2.130 11.780 12.179 1.00 72.81 96 GLU A C 1
ATOM 792 O O . GLU A 1 96 ? -1.402 12.159 13.098 1.00 72.81 96 GLU A O 1
ATOM 797 N N . LEU A 1 97 ? -1.871 12.128 10.913 1.00 66.81 97 LEU A N 1
ATOM 798 C CA . LEU A 1 97 ? -0.785 13.052 10.549 1.00 66.81 97 LEU A CA 1
ATOM 799 C C . LEU A 1 97 ? -1.030 14.481 11.039 1.00 66.81 97 LEU A C 1
ATOM 801 O O . LEU A 1 97 ? -0.102 15.141 11.510 1.00 66.81 97 LEU A O 1
ATOM 805 N N . SER A 1 98 ? -2.269 14.961 10.933 1.00 61.88 98 SER A N 1
ATOM 806 C CA . SER A 1 98 ? -2.641 16.307 11.379 1.00 61.88 98 SER A CA 1
ATOM 807 C C . SER A 1 98 ? -2.513 16.440 12.899 1.00 61.88 98 SER A C 1
ATOM 809 O O . SER A 1 98 ? -1.979 17.435 13.378 1.00 61.88 98 SER A O 1
ATOM 811 N N . GLU A 1 99 ? -2.923 15.410 13.644 1.00 61.34 99 GLU A N 1
ATOM 812 C CA . GLU A 1 99 ? -2.776 15.327 15.102 1.00 61.34 99 GLU A CA 1
ATOM 813 C C . GLU A 1 99 ? -1.299 15.306 15.527 1.00 61.34 99 GLU A C 1
ATOM 815 O O . GLU A 1 99 ? -0.907 16.077 16.402 1.00 61.34 99 GLU A O 1
ATOM 820 N N . LYS A 1 100 ? -0.441 14.515 14.862 1.00 57.88 100 LYS A N 1
ATOM 821 C CA . LYS A 1 100 ? 1.011 14.528 15.132 1.00 57.88 100 LYS A CA 1
ATOM 822 C C . LYS A 1 100 ? 1.652 15.894 14.882 1.00 57.88 100 LYS A C 1
ATOM 824 O O . LYS A 1 100 ? 2.435 16.358 15.704 1.00 57.88 100 LYS A O 1
ATOM 829 N N . THR A 1 101 ? 1.285 16.555 13.785 1.00 56.12 101 THR A N 1
ATOM 830 C CA . THR A 1 101 ? 1.837 17.874 13.427 1.00 56.12 101 THR A CA 1
ATOM 831 C C . THR A 1 101 ? 1.391 18.970 14.406 1.00 56.12 101 THR A C 1
ATOM 833 O O . THR A 1 101 ? 2.102 19.952 14.604 1.00 56.12 101 THR A O 1
ATOM 836 N N . LEU A 1 102 ? 0.210 18.816 15.015 1.00 48.69 102 LEU A N 1
ATOM 837 C CA . LEU A 1 102 ? -0.302 19.707 16.059 1.00 48.69 102 LEU A CA 1
ATOM 838 C C . LEU A 1 102 ? 0.434 19.515 17.391 1.00 48.69 102 LEU A C 1
ATOM 840 O O . LEU A 1 102 ? 0.721 20.501 18.061 1.00 48.69 102 LEU A O 1
ATOM 844 N N . ILE A 1 103 ? 0.773 18.273 17.745 1.00 51.25 103 ILE A N 1
ATOM 845 C CA . ILE A 1 103 ? 1.507 17.947 18.977 1.00 51.25 103 ILE A CA 1
ATOM 846 C C . ILE A 1 103 ? 2.971 18.405 18.900 1.00 51.25 103 ILE A C 1
ATOM 848 O O . ILE A 1 103 ? 3.498 18.878 19.895 1.00 51.25 103 ILE A O 1
ATOM 852 N N . GLU A 1 104 ? 3.625 18.338 17.736 1.00 46.91 104 GLU A N 1
ATOM 853 C CA . GLU A 1 104 ? 5.002 18.848 17.569 1.00 46.91 104 GLU A CA 1
ATOM 854 C C . GLU A 1 104 ? 5.105 20.387 17.553 1.00 46.91 104 GLU A C 1
ATOM 856 O O . GLU A 1 104 ? 6.209 20.931 17.538 1.00 46.91 104 GLU A O 1
ATOM 861 N N . LYS A 1 105 ? 3.973 21.101 17.531 1.00 41.91 105 LYS A N 1
ATOM 862 C CA . LYS A 1 105 ? 3.914 22.573 17.520 1.00 41.91 105 LYS A CA 1
ATOM 863 C C . LYS A 1 105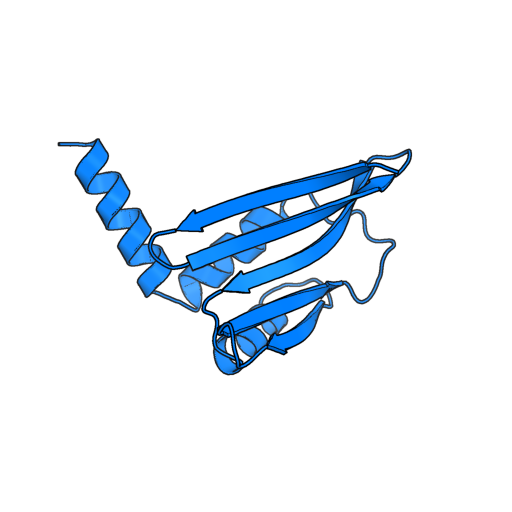 ? 3.414 23.194 18.832 1.00 41.91 105 LYS A C 1
ATOM 865 O O . LYS A 1 105 ? 3.255 24.415 18.871 1.00 41.91 105 LYS A O 1
ATOM 870 N N . LEU A 1 106 ? 3.165 22.387 19.863 1.00 42.88 106 LEU A N 1
ATOM 871 C CA . LEU A 1 106 ? 2.838 22.819 21.229 1.00 42.88 106 LEU A CA 1
ATOM 872 C C . LEU A 1 106 ? 4.049 22.626 22.144 1.00 42.88 106 LEU A C 1
ATOM 874 O O . LEU A 1 106 ? 4.255 23.511 23.002 1.00 42.88 106 LEU A O 1
#

Sequence (106 aa):
MSEAIKKYIIGTYVITFVYRQQKEGGVLRYISIRPLSPYDAEFLKTMIEIPLDWSFEKSSGTVKFWPQTISEKISSDIEKTVITQLFRIVPEIRRELSEKTLIEKL